Protein AF-A0A410V3Z7-F1 (afdb_monomer)

Mean predicted aligned error: 9.8 Å

Structure (mmCIF, N/CA/C/O backbone):
data_AF-A0A410V3Z7-F1
#
_entry.id   AF-A0A410V3Z7-F1
#
loop_
_atom_site.group_PDB
_atom_site.id
_atom_site.type_symbol
_atom_site.label_atom_id
_atom_site.label_alt_id
_atom_site.label_comp_id
_atom_site.label_asym_id
_atom_site.label_entity_id
_atom_site.label_seq_id
_atom_site.pdbx_PDB_ins_code
_atom_site.Cartn_x
_atom_site.Cartn_y
_atom_site.Cartn_z
_atom_site.occupancy
_atom_site.B_iso_or_equiv
_atom_site.auth_seq_id
_atom_site.auth_comp_id
_atom_site.auth_asym_id
_atom_site.auth_atom_id
_at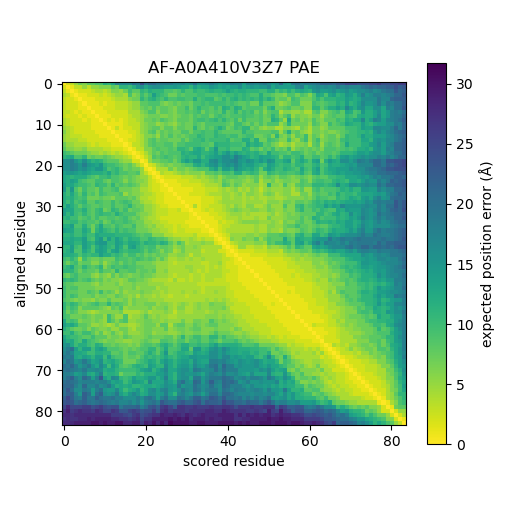om_site.pdbx_PDB_model_num
ATOM 1 N N . MET A 1 1 ? 2.461 9.514 -16.554 1.00 56.25 1 MET A N 1
ATOM 2 C CA . MET A 1 1 ? 2.969 9.418 -15.162 1.00 56.25 1 MET A CA 1
ATOM 3 C C . MET A 1 1 ? 1.867 9.564 -14.110 1.00 56.25 1 MET A C 1
ATOM 5 O O . MET A 1 1 ? 1.849 8.778 -13.173 1.00 56.25 1 MET A O 1
ATOM 9 N N . THR A 1 2 ? 0.913 10.485 -14.276 1.00 68.94 2 THR A N 1
ATOM 10 C CA . THR A 1 2 ? -0.199 10.724 -13.327 1.00 68.94 2 THR A CA 1
ATOM 11 C C . THR A 1 2 ? -1.108 9.512 -13.081 1.00 68.94 2 THR A C 1
ATOM 13 O O . THR A 1 2 ? -1.445 9.236 -11.934 1.00 68.94 2 THR A O 1
ATOM 16 N N . MET A 1 3 ? -1.449 8.732 -14.116 1.00 77.31 3 MET A N 1
ATOM 17 C CA . MET A 1 3 ? -2.273 7.521 -13.946 1.00 77.31 3 MET A CA 1
ATOM 18 C C . MET A 1 3 ? -1.612 6.465 -13.049 1.00 77.31 3 MET A C 1
ATOM 20 O O . MET A 1 3 ? -2.269 5.886 -12.193 1.00 77.31 3 MET A O 1
ATOM 24 N N . LEU A 1 4 ? -0.307 6.234 -13.205 1.00 70.00 4 LEU A N 1
ATOM 25 C CA . LEU A 1 4 ? 0.417 5.198 -12.459 1.00 70.00 4 LEU A CA 1
ATOM 26 C C . LEU A 1 4 ? 0.517 5.553 -10.965 1.00 70.00 4 LEU A C 1
ATOM 28 O O . LEU A 1 4 ? 0.360 4.690 -10.102 1.00 70.00 4 LEU A O 1
ATOM 32 N N . ALA A 1 5 ? 0.673 6.844 -10.661 1.00 70.12 5 ALA A N 1
ATOM 33 C CA . ALA A 1 5 ? 0.596 7.358 -9.298 1.00 70.12 5 ALA A CA 1
ATOM 34 C C . ALA A 1 5 ? -0.805 7.161 -8.693 1.00 70.12 5 ALA A C 1
ATOM 36 O O . ALA A 1 5 ? -0.917 6.657 -7.577 1.00 70.12 5 ALA A O 1
ATOM 37 N N . ALA A 1 6 ? -1.870 7.470 -9.441 1.00 75.00 6 ALA A N 1
ATOM 38 C CA . ALA A 1 6 ? -3.247 7.299 -8.974 1.00 75.00 6 ALA A CA 1
ATOM 39 C C . ALA A 1 6 ? -3.573 5.835 -8.629 1.00 75.00 6 ALA A C 1
ATOM 41 O O . ALA A 1 6 ? -4.118 5.563 -7.557 1.00 75.00 6 ALA A O 1
ATOM 42 N N . TYR A 1 7 ? -3.175 4.883 -9.483 1.00 78.12 7 TYR A N 1
ATOM 43 C CA . TYR A 1 7 ? -3.352 3.454 -9.204 1.00 78.12 7 TYR A CA 1
ATOM 44 C C . TYR A 1 7 ? -2.568 3.003 -7.971 1.00 78.12 7 TYR A C 1
ATOM 46 O O . TYR A 1 7 ? -3.098 2.263 -7.143 1.00 78.12 7 TYR A O 1
ATOM 54 N N . THR A 1 8 ? -1.334 3.481 -7.809 1.00 74.12 8 THR A N 1
ATOM 55 C CA . THR A 1 8 ? -0.493 3.147 -6.649 1.00 74.12 8 THR A CA 1
ATOM 56 C C . THR A 1 8 ? -1.123 3.642 -5.346 1.00 74.12 8 THR A C 1
ATOM 58 O O . THR A 1 8 ? -1.196 2.891 -4.373 1.00 74.12 8 THR A O 1
ATOM 61 N N . ILE A 1 9 ? -1.648 4.872 -5.350 1.00 74.75 9 ILE A N 1
ATOM 62 C CA . ILE A 1 9 ? -2.323 5.474 -4.193 1.00 74.75 9 ILE A CA 1
ATOM 63 C C . ILE A 1 9 ? -3.579 4.681 -3.830 1.00 74.75 9 ILE A C 1
ATOM 65 O O . ILE A 1 9 ? -3.724 4.261 -2.684 1.00 74.75 9 ILE A O 1
ATOM 69 N N . MET A 1 10 ? -4.452 4.412 -4.808 1.00 78.56 10 MET A N 1
ATOM 70 C CA . MET A 1 10 ? -5.655 3.590 -4.615 1.00 78.56 10 MET A CA 1
ATOM 71 C C . MET A 1 10 ? -5.317 2.211 -4.039 1.00 78.56 10 MET A C 1
ATOM 73 O O . MET A 1 10 ? -5.938 1.767 -3.075 1.00 78.56 10 MET A O 1
ATOM 77 N N . THR A 1 11 ? -4.298 1.551 -4.594 1.00 74.69 11 THR A N 1
ATOM 78 C CA . THR A 1 11 ? -3.874 0.213 -4.162 1.00 74.69 11 THR A CA 1
ATOM 79 C C . THR A 1 11 ? -3.376 0.233 -2.718 1.00 74.69 11 THR A C 1
ATOM 81 O O . THR A 1 11 ? -3.801 -0.600 -1.916 1.00 74.69 11 THR A O 1
ATOM 84 N N . GLY A 1 12 ? -2.539 1.211 -2.357 1.00 68.44 12 GLY A N 1
ATOM 85 C CA . GLY A 1 12 ? -2.064 1.386 -0.985 1.00 68.44 12 GLY A CA 1
ATOM 86 C C . GLY A 1 12 ? -3.206 1.670 -0.007 1.00 68.44 12 GLY A C 1
ATOM 87 O O . GLY A 1 12 ? -3.282 1.024 1.038 1.00 68.44 12 GLY A O 1
ATOM 88 N N . LEU A 1 13 ? -4.145 2.551 -0.373 1.00 68.81 13 LEU A N 1
ATOM 89 C CA . LEU A 1 13 ? -5.304 2.885 0.462 1.00 68.81 13 LEU A CA 1
ATOM 90 C C . LEU A 1 13 ? -6.182 1.656 0.729 1.00 68.81 13 LEU A C 1
ATOM 92 O O . LEU A 1 13 ? -6.500 1.353 1.880 1.00 68.81 13 LEU A O 1
ATOM 96 N N . VAL A 1 14 ? -6.542 0.916 -0.326 1.00 78.38 14 VAL A N 1
ATOM 97 C CA . VAL A 1 14 ? -7.366 -0.299 -0.223 1.00 78.38 14 VAL A CA 1
ATOM 98 C C . VAL A 1 14 ? -6.667 -1.357 0.627 1.00 78.38 14 VAL A C 1
ATOM 100 O O . VAL A 1 14 ? -7.314 -1.983 1.473 1.00 78.38 14 VAL A O 1
ATOM 103 N N . LEU A 1 15 ? -5.351 -1.533 0.462 1.00 73.25 15 LEU A N 1
ATOM 104 C CA . LEU A 1 15 ? -4.575 -2.430 1.314 1.00 73.25 15 LEU A CA 1
ATOM 105 C C . LEU A 1 15 ? -4.631 -2.000 2.785 1.00 73.25 15 LEU A C 1
ATOM 107 O O . LEU A 1 15 ? -4.873 -2.852 3.636 1.00 73.25 15 LEU A O 1
ATOM 111 N N . GLY A 1 16 ? -4.449 -0.712 3.088 1.00 63.47 16 GLY A N 1
ATOM 112 C CA . GLY A 1 16 ? -4.464 -0.183 4.460 1.00 63.47 16 GLY A CA 1
ATOM 113 C C . GLY A 1 16 ? -5.828 -0.305 5.140 1.00 63.47 16 GLY A C 1
ATOM 114 O O . GLY A 1 16 ? -5.925 -0.648 6.322 1.00 63.47 16 GLY A O 1
ATOM 115 N N . LEU A 1 17 ? -6.902 -0.107 4.376 1.00 68.12 17 LEU A N 1
ATOM 116 C CA . LEU A 1 17 ? -8.273 -0.274 4.854 1.00 68.12 17 LEU A CA 1
ATOM 117 C C . LEU A 1 17 ? -8.645 -1.750 5.063 1.00 68.12 17 LEU A C 1
ATOM 119 O O . LEU A 1 17 ? -9.288 -2.097 6.063 1.00 68.12 17 LEU A O 1
ATOM 123 N N . ARG A 1 18 ? -8.249 -2.647 4.154 1.00 71.00 18 ARG A N 1
ATOM 124 C CA . ARG A 1 18 ? -8.778 -4.021 4.111 1.00 71.00 18 ARG A CA 1
ATOM 125 C C . ARG A 1 18 ? -7.848 -5.066 4.730 1.00 71.00 18 ARG A C 1
ATOM 127 O O . ARG A 1 18 ? -8.338 -5.962 5.416 1.00 71.00 18 ARG A O 1
ATOM 134 N N . TYR A 1 19 ? -6.534 -4.927 4.576 1.00 63.25 19 TYR A N 1
ATOM 135 C CA . TYR A 1 19 ? -5.547 -5.958 4.913 1.00 63.25 19 TYR A CA 1
ATOM 136 C C . TYR A 1 19 ? -4.587 -5.542 6.045 1.00 63.25 19 TYR A C 1
ATOM 138 O O . TYR A 1 19 ? -4.273 -4.370 6.245 1.00 63.25 19 TYR A O 1
ATOM 146 N N . ARG A 1 20 ? -4.126 -6.525 6.836 1.00 61.41 20 ARG A N 1
ATOM 147 C CA . ARG A 1 20 ? -3.139 -6.319 7.918 1.00 61.41 20 ARG A CA 1
ATOM 148 C C . ARG A 1 20 ? -1.735 -6.061 7.338 1.00 61.41 20 ARG A C 1
ATOM 150 O O . ARG A 1 20 ? -1.465 -6.434 6.200 1.00 61.41 20 ARG A O 1
ATOM 157 N N . VAL A 1 21 ? -0.840 -5.494 8.156 1.00 59.62 21 VAL A N 1
ATOM 158 C CA . VAL A 1 21 ? 0.537 -5.048 7.810 1.00 59.62 21 VAL A CA 1
ATOM 159 C C . VAL A 1 21 ? 1.364 -6.095 7.051 1.00 59.62 21 VAL A C 1
ATOM 161 O O . VAL A 1 21 ? 2.200 -5.747 6.223 1.00 59.62 21 VAL A O 1
ATOM 164 N N . LEU A 1 22 ? 1.066 -7.381 7.243 1.00 61.38 22 LEU A N 1
ATOM 165 C CA . LEU A 1 22 ? 1.736 -8.510 6.591 1.00 61.38 22 LEU A CA 1
ATOM 166 C C . LEU A 1 22 ? 1.559 -8.586 5.062 1.00 61.38 22 LEU A C 1
ATOM 168 O O . LEU A 1 22 ? 2.304 -9.312 4.413 1.00 61.38 22 LEU A O 1
ATOM 172 N N . VAL A 1 23 ? 0.607 -7.855 4.471 1.00 67.50 23 VAL A N 1
ATOM 173 C CA . VAL A 1 23 ? 0.383 -7.863 3.008 1.00 67.50 23 VAL A CA 1
ATOM 174 C C . VAL A 1 23 ? 1.240 -6.814 2.285 1.00 67.50 23 VAL A C 1
ATOM 176 O O . VAL A 1 23 ? 1.395 -6.864 1.068 1.00 67.50 23 VAL A O 1
ATOM 179 N N . LEU A 1 24 ? 1.867 -5.893 3.019 1.00 69.25 24 LEU A N 1
ATOM 180 C CA . LEU A 1 24 ? 2.681 -4.829 2.433 1.00 69.25 24 LEU A CA 1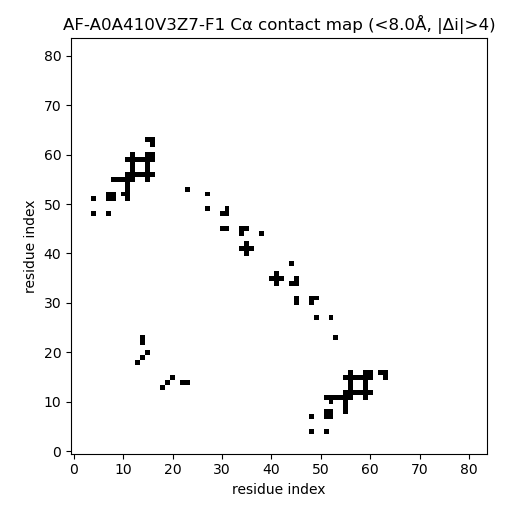
ATOM 181 C C . LEU A 1 24 ? 3.976 -5.339 1.760 1.00 69.25 24 LEU A C 1
ATOM 183 O O . LEU A 1 24 ? 4.232 -4.939 0.622 1.00 69.25 24 LEU A O 1
ATOM 187 N N . PRO A 1 25 ? 4.769 -6.246 2.376 1.00 72.38 25 PRO A N 1
ATOM 188 C CA . PRO A 1 25 ? 5.999 -6.756 1.764 1.00 72.38 25 PRO A CA 1
ATOM 189 C C . PRO A 1 25 ? 5.805 -7.471 0.412 1.00 72.38 25 PRO A C 1
ATOM 191 O O . PRO A 1 25 ? 6.519 -7.127 -0.532 1.00 72.38 25 PRO A O 1
ATOM 194 N N . PRO A 1 26 ? 4.851 -8.416 0.246 1.00 74.94 26 PRO A N 1
ATOM 195 C CA . PRO A 1 26 ? 4.670 -9.088 -1.039 1.00 74.94 26 PRO A CA 1
ATOM 196 C C . PRO A 1 26 ? 4.164 -8.139 -2.133 1.00 74.94 26 PRO A C 1
ATOM 198 O O . PRO A 1 26 ? 4.561 -8.284 -3.285 1.00 74.94 26 PRO A O 1
ATOM 201 N N . VAL A 1 27 ? 3.351 -7.129 -1.801 1.00 75.44 27 VAL A N 1
ATOM 202 C CA . VAL A 1 27 ? 2.873 -6.153 -2.799 1.00 75.44 27 VAL A CA 1
ATOM 203 C C . VAL A 1 27 ? 3.990 -5.225 -3.270 1.00 75.44 27 VAL A C 1
ATOM 205 O O . VAL A 1 27 ? 4.065 -4.928 -4.462 1.00 75.44 27 VAL A O 1
ATOM 208 N N . ILE A 1 28 ? 4.897 -4.819 -2.377 1.00 78.38 28 ILE A N 1
ATOM 209 C CA . ILE A 1 28 ? 6.095 -4.064 -2.769 1.00 78.38 28 ILE A CA 1
ATOM 210 C C . ILE A 1 28 ? 6.975 -4.908 -3.698 1.00 78.38 28 ILE A C 1
ATOM 212 O O . ILE A 1 28 ? 7.410 -4.399 -4.727 1.00 78.38 28 ILE A O 1
ATOM 216 N N . LEU A 1 29 ? 7.189 -6.192 -3.386 1.00 79.81 29 LEU A N 1
ATOM 217 C CA . LEU A 1 29 ? 7.984 -7.099 -4.224 1.00 79.81 29 LEU A CA 1
ATOM 218 C C . LEU A 1 29 ? 7.386 -7.280 -5.626 1.00 79.81 29 LEU A C 1
ATOM 220 O O . LEU A 1 29 ? 8.103 -7.148 -6.615 1.00 79.81 29 LEU A O 1
ATOM 224 N N . VAL A 1 30 ? 6.078 -7.535 -5.726 1.00 81.44 30 VAL A N 1
ATOM 225 C CA . VAL A 1 30 ? 5.397 -7.701 -7.022 1.00 81.44 30 VAL A CA 1
ATOM 226 C C . VAL A 1 30 ? 5.404 -6.394 -7.817 1.00 81.44 30 VAL A C 1
ATOM 228 O O . VAL A 1 30 ? 5.739 -6.396 -9.001 1.00 81.44 30 VAL A O 1
ATOM 231 N N . GLY A 1 31 ? 5.087 -5.266 -7.176 1.00 76.88 31 GLY A N 1
ATOM 232 C CA . GLY A 1 31 ? 5.094 -3.957 -7.830 1.00 76.88 31 GLY A CA 1
ATOM 233 C C . GLY A 1 31 ? 6.489 -3.539 -8.296 1.00 76.88 31 GLY A C 1
ATOM 234 O O . GLY A 1 31 ? 6.636 -3.002 -9.393 1.00 76.88 31 GLY A O 1
ATOM 235 N N . TRP A 1 32 ? 7.523 -3.864 -7.519 1.00 78.06 32 TRP A N 1
ATOM 236 C CA . TRP A 1 32 ? 8.910 -3.651 -7.917 1.00 78.06 32 TRP A CA 1
ATOM 237 C C . TRP A 1 32 ? 9.264 -4.417 -9.190 1.00 78.06 32 TRP A C 1
ATOM 239 O O . TRP A 1 32 ? 9.840 -3.834 -10.106 1.00 78.06 32 TRP A O 1
ATOM 249 N N . LEU A 1 33 ? 8.867 -5.687 -9.277 1.00 79.94 33 LEU A N 1
ATOM 250 C CA . LEU A 1 33 ? 9.142 -6.554 -10.424 1.00 79.94 33 LEU A CA 1
ATOM 251 C C . LEU A 1 33 ? 8.487 -6.023 -11.708 1.00 79.94 33 LEU A C 1
ATOM 253 O O . LEU A 1 33 ? 9.116 -5.991 -12.765 1.00 79.94 33 LEU A O 1
ATOM 257 N N . VAL A 1 34 ? 7.253 -5.521 -11.599 1.00 80.94 34 VAL A N 1
ATOM 258 C CA . VAL A 1 34 ? 6.536 -4.876 -12.711 1.00 80.94 34 VAL A CA 1
ATOM 259 C C . VAL A 1 34 ? 7.237 -3.590 -13.147 1.00 80.94 34 VAL A C 1
ATOM 261 O O . VAL A 1 34 ? 7.457 -3.387 -14.337 1.00 80.94 34 VAL A O 1
ATOM 264 N N . ILE A 1 35 ? 7.627 -2.734 -12.199 1.00 78.56 35 ILE A N 1
ATOM 265 C CA . ILE A 1 35 ? 8.309 -1.464 -12.491 1.00 78.56 35 ILE A CA 1
ATOM 266 C C . ILE A 1 35 ? 9.683 -1.704 -13.109 1.00 78.56 35 ILE A C 1
ATOM 268 O O . ILE A 1 35 ? 10.066 -0.992 -14.037 1.00 78.56 35 ILE A O 1
ATOM 272 N N . ALA A 1 36 ? 10.405 -2.713 -12.628 1.00 77.69 36 ALA A N 1
ATOM 273 C CA . ALA A 1 36 ? 11.696 -3.098 -13.171 1.00 77.69 36 ALA A CA 1
ATOM 274 C C . ALA A 1 36 ? 11.593 -3.575 -14.627 1.00 77.69 36 ALA A C 1
ATOM 276 O O . ALA A 1 36 ? 12.488 -3.293 -15.417 1.00 77.69 36 ALA A O 1
ATOM 277 N N . ALA A 1 37 ? 10.493 -4.240 -14.993 1.00 80.50 37 ALA A N 1
ATOM 278 C CA . ALA A 1 37 ? 10.267 -4.733 -16.348 1.00 80.50 37 ALA A CA 1
ATOM 279 C C . AL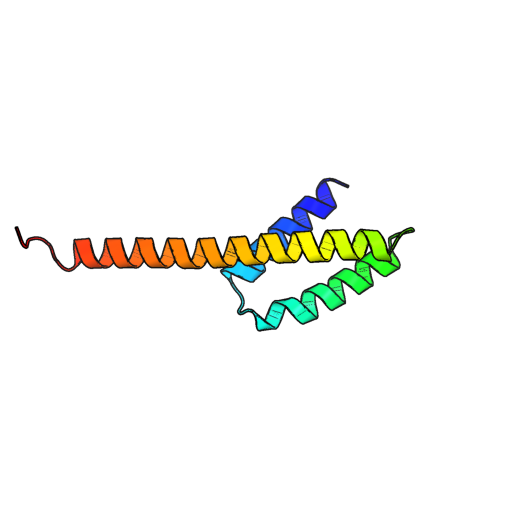A A 1 37 ? 9.896 -3.633 -17.363 1.00 80.50 37 ALA A C 1
ATOM 281 O O . ALA A 1 37 ? 10.157 -3.799 -18.552 1.00 80.50 37 ALA A O 1
ATOM 282 N N . ILE A 1 38 ? 9.285 -2.526 -16.922 1.00 81.12 38 ILE A N 1
ATOM 283 C CA . ILE A 1 38 ? 8.764 -1.474 -17.822 1.00 81.12 38 ILE A CA 1
ATOM 284 C C . ILE A 1 38 ? 9.558 -0.162 -17.789 1.00 81.12 38 ILE A C 1
ATOM 286 O O . ILE A 1 38 ? 9.345 0.698 -18.643 1.00 81.12 38 ILE A O 1
ATOM 290 N N . SER A 1 39 ? 10.424 0.041 -16.792 1.00 77.00 39 SER A N 1
ATOM 291 C CA . SER A 1 39 ? 11.093 1.324 -16.565 1.00 77.00 39 SER A CA 1
ATOM 292 C C . SER A 1 39 ? 12.549 1.313 -17.017 1.00 77.00 39 SER A C 1
ATOM 294 O O . SER A 1 39 ? 13.335 0.465 -16.606 1.00 77.00 39 SER A O 1
ATOM 296 N N . SER A 1 40 ? 12.945 2.339 -17.775 1.00 79.44 40 SER A N 1
ATOM 297 C CA . SER A 1 40 ? 14.351 2.611 -18.111 1.00 79.44 40 SER A CA 1
ATOM 298 C C . SER A 1 40 ? 15.189 3.032 -16.893 1.00 79.44 40 SER A C 1
ATOM 300 O O . SER A 1 40 ? 16.415 3.014 -16.953 1.00 79.44 40 SER A O 1
ATOM 302 N N . GLN A 1 41 ? 14.543 3.416 -15.785 1.00 81.44 41 GLN A N 1
ATOM 303 C CA . GLN A 1 41 ? 15.174 3.782 -14.510 1.00 81.44 41 GLN A CA 1
ATOM 304 C C . GLN A 1 41 ? 14.500 3.010 -13.362 1.00 81.44 41 GLN A C 1
ATOM 306 O O . GLN A 1 41 ? 13.724 3.580 -12.579 1.00 81.44 41 GLN A O 1
ATOM 311 N N . PRO A 1 42 ? 14.770 1.695 -13.265 1.00 79.12 42 PRO A N 1
ATOM 312 C CA . PRO A 1 42 ? 14.014 0.781 -12.415 1.00 79.12 42 PRO A CA 1
ATOM 313 C C . PRO A 1 42 ? 14.192 1.090 -10.926 1.00 79.12 42 PRO A C 1
ATOM 315 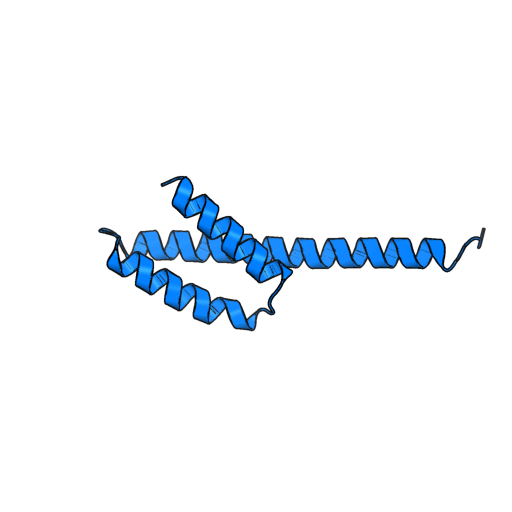O O . PRO A 1 42 ? 13.216 1.081 -10.184 1.00 79.12 42 PRO A O 1
ATOM 318 N N . TRP A 1 43 ? 15.401 1.458 -10.493 1.00 79.88 43 TRP A N 1
ATOM 319 C CA . TRP A 1 43 ? 15.704 1.773 -9.092 1.00 79.88 43 TRP A CA 1
ATOM 320 C C . TRP A 1 43 ? 14.948 2.994 -8.565 1.00 79.88 43 TRP A C 1
ATOM 322 O O . TRP A 1 43 ? 14.319 2.927 -7.512 1.00 79.88 43 TRP A O 1
ATOM 332 N N . LEU A 1 44 ? 14.972 4.102 -9.308 1.00 80.19 44 LEU A N 1
ATOM 333 C CA . LEU A 1 44 ? 14.358 5.360 -8.880 1.00 80.19 44 LEU A CA 1
ATOM 334 C C . LEU A 1 44 ? 12.825 5.260 -8.906 1.00 80.19 44 LEU A C 1
ATOM 336 O O . LEU A 1 44 ? 12.147 5.684 -7.972 1.00 80.19 44 LEU A O 1
ATOM 340 N N . SER A 1 45 ? 12.285 4.602 -9.937 1.00 75.94 45 SER A N 1
ATOM 341 C CA . SER A 1 45 ? 10.846 4.343 -10.074 1.00 75.94 45 SER A CA 1
ATOM 342 C C . SER A 1 45 ? 10.322 3.409 -8.978 1.00 75.94 45 SER A C 1
ATOM 344 O O . SER A 1 45 ? 9.242 3.637 -8.433 1.00 75.94 45 SER A O 1
ATOM 346 N N . ALA A 1 46 ? 11.096 2.379 -8.624 1.00 77.38 46 ALA A N 1
ATOM 347 C CA . ALA A 1 46 ? 10.768 1.453 -7.546 1.00 77.38 46 ALA A CA 1
ATOM 348 C C . ALA A 1 46 ? 10.701 2.148 -6.188 1.00 77.38 46 ALA A C 1
ATOM 350 O O . ALA A 1 46 ? 9.777 1.904 -5.415 1.00 77.38 46 ALA A O 1
ATOM 351 N N . LEU A 1 47 ? 11.661 3.036 -5.919 1.00 81.12 47 LEU A N 1
ATOM 352 C CA . LEU A 1 47 ? 11.716 3.801 -4.678 1.00 81.12 47 LEU A CA 1
ATOM 353 C C . LEU A 1 47 ? 10.503 4.727 -4.549 1.00 81.12 47 LEU A C 1
ATOM 355 O O . LEU A 1 47 ? 9.835 4.720 -3.517 1.00 81.12 47 LEU A O 1
ATOM 359 N N . ILE A 1 48 ? 10.166 5.457 -5.618 1.00 83.38 48 ILE A N 1
ATOM 360 C CA . ILE A 1 48 ? 8.980 6.324 -5.656 1.00 83.38 48 ILE A CA 1
ATOM 361 C C . ILE A 1 48 ? 7.707 5.506 -5.420 1.00 83.38 48 ILE A C 1
ATOM 363 O O . ILE A 1 48 ? 6.871 5.899 -4.608 1.00 83.38 48 ILE A O 1
ATOM 367 N N . PHE A 1 49 ? 7.567 4.356 -6.085 1.00 80.31 49 PHE A N 1
ATOM 368 C CA . PHE A 1 49 ? 6.419 3.470 -5.903 1.00 80.31 49 PHE A CA 1
ATOM 369 C C . PHE A 1 49 ? 6.314 2.936 -4.475 1.00 80.31 49 PHE A C 1
ATOM 371 O O . PHE A 1 49 ? 5.240 3.013 -3.881 1.00 80.31 49 PHE A O 1
ATOM 378 N N . ALA A 1 50 ? 7.413 2.437 -3.905 1.00 79.25 50 ALA A N 1
ATOM 379 C CA . ALA A 1 50 ? 7.435 1.902 -2.549 1.00 79.25 50 ALA A CA 1
ATOM 380 C C . ALA A 1 50 ? 7.029 2.968 -1.523 1.00 79.25 50 ALA A C 1
ATOM 382 O O . ALA A 1 50 ? 6.187 2.698 -0.666 1.00 79.25 50 ALA A O 1
ATOM 383 N N . VAL A 1 51 ? 7.558 4.188 -1.651 1.00 83.19 51 VAL A N 1
ATOM 384 C CA . VAL A 1 51 ? 7.222 5.312 -0.766 1.00 83.19 51 VAL A CA 1
ATOM 385 C C . VAL A 1 51 ? 5.757 5.728 -0.928 1.00 83.19 51 VAL A C 1
ATOM 387 O O . VAL A 1 51 ? 5.047 5.841 0.073 1.00 83.19 51 VAL A O 1
ATOM 390 N N . LEU A 1 52 ? 5.261 5.896 -2.162 1.00 80.44 52 LEU A N 1
ATOM 391 C CA . LEU A 1 52 ? 3.850 6.241 -2.403 1.00 80.44 52 LEU A CA 1
ATOM 392 C C . LEU A 1 52 ? 2.901 5.184 -1.830 1.00 80.44 52 LEU A C 1
ATOM 394 O O . LEU A 1 52 ? 1.885 5.522 -1.213 1.00 80.44 52 LEU A O 1
ATOM 398 N N . LEU A 1 53 ? 3.231 3.909 -2.038 1.00 79.56 53 LEU A N 1
ATOM 399 C CA . LEU A 1 53 ? 2.442 2.784 -1.559 1.00 79.56 53 LEU A CA 1
ATOM 400 C C . LEU A 1 53 ? 2.432 2.743 -0.025 1.00 79.56 53 LEU A C 1
ATOM 402 O O . LEU A 1 53 ? 1.363 2.586 0.560 1.00 79.56 53 LEU A O 1
ATOM 406 N N . GLN A 1 54 ? 3.584 2.935 0.626 1.00 79.88 54 GLN A N 1
ATOM 407 C CA . GLN A 1 54 ? 3.699 2.969 2.089 1.00 79.88 54 GLN A CA 1
ATOM 408 C C . GLN A 1 54 ? 2.904 4.120 2.712 1.00 79.88 54 GLN A C 1
ATOM 410 O O . GLN A 1 54 ? 2.157 3.889 3.663 1.00 79.88 54 GLN A O 1
ATOM 415 N N . ILE A 1 55 ? 3.014 5.338 2.172 1.00 80.94 55 ILE A N 1
ATOM 416 C CA . ILE A 1 55 ? 2.266 6.503 2.676 1.00 80.94 55 ILE A CA 1
ATOM 417 C C . ILE A 1 55 ? 0.760 6.267 2.526 1.00 80.94 55 ILE A C 1
ATOM 419 O O . ILE A 1 55 ? -0.001 6.485 3.468 1.00 80.94 55 ILE A O 1
ATOM 423 N N . SER A 1 56 ? 0.328 5.761 1.370 1.00 77.31 56 SER A N 1
ATOM 424 C CA . SER A 1 56 ? -1.089 5.484 1.101 1.00 77.31 56 SER A CA 1
ATOM 425 C C . SER A 1 56 ? -1.629 4.347 1.974 1.00 77.31 56 SER A C 1
ATOM 427 O O . SER A 1 56 ? -2.765 4.405 2.447 1.00 77.31 56 SER A O 1
ATOM 429 N N . TYR A 1 57 ? -0.801 3.336 2.244 1.00 76.12 57 TYR A N 1
ATOM 430 C CA . TYR A 1 57 ? -1.103 2.258 3.183 1.00 76.12 57 TYR A CA 1
ATOM 431 C C . TYR A 1 57 ? -1.290 2.773 4.610 1.00 76.12 57 TYR A C 1
ATOM 433 O O . TYR A 1 57 ? -2.288 2.453 5.263 1.00 76.12 57 TYR A O 1
ATOM 441 N N . LEU A 1 58 ? -0.363 3.611 5.077 1.00 78.50 58 LEU A N 1
ATOM 442 C CA . LEU A 1 58 ? -0.430 4.217 6.401 1.00 78.50 58 LEU A CA 1
ATOM 443 C C . LEU A 1 58 ? -1.664 5.118 6.529 1.00 78.50 58 LEU A C 1
ATOM 445 O O . LEU A 1 58 ? -2.392 5.016 7.515 1.00 78.50 58 LEU A O 1
ATOM 449 N N . ALA A 1 59 ? -1.959 5.922 5.503 1.00 78.44 59 ALA A N 1
ATOM 450 C CA . ALA A 1 59 ? -3.170 6.734 5.439 1.00 78.44 59 ALA A 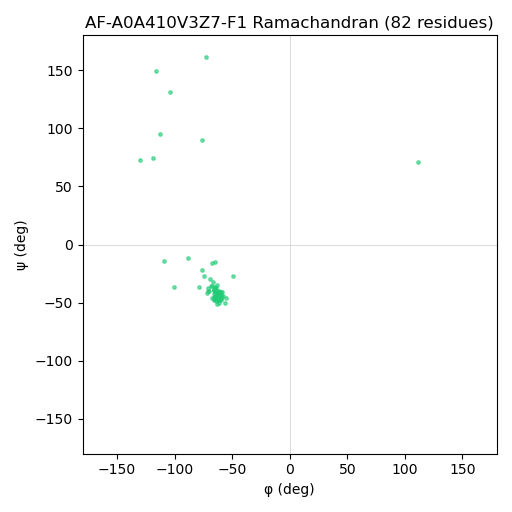CA 1
ATOM 451 C C . ALA A 1 59 ? -4.440 5.873 5.543 1.00 78.44 59 ALA A C 1
ATOM 453 O O . ALA A 1 59 ? -5.334 6.198 6.323 1.00 78.44 59 ALA A O 1
ATOM 454 N N . GLY A 1 60 ? -4.503 4.740 4.833 1.00 76.50 60 GLY A N 1
ATOM 455 C CA . GLY A 1 60 ? -5.617 3.790 4.920 1.00 76.50 60 GLY A CA 1
ATOM 456 C C . GLY A 1 60 ? -5.796 3.184 6.319 1.00 76.50 60 GLY A C 1
ATOM 457 O O . GLY A 1 60 ? -6.928 3.065 6.794 1.00 76.50 60 GLY A O 1
ATOM 458 N N . ILE A 1 61 ? -4.702 2.850 7.015 1.00 76.31 61 ILE A N 1
ATOM 459 C CA . ILE A 1 61 ? -4.755 2.379 8.411 1.00 76.31 61 ILE A CA 1
ATOM 460 C C . ILE A 1 61 ? -5.262 3.480 9.345 1.00 76.31 61 ILE A C 1
ATOM 462 O O . ILE A 1 61 ? -6.129 3.213 10.180 1.00 76.31 61 ILE A O 1
ATOM 466 N N . VAL A 1 62 ? -4.737 4.701 9.217 1.00 79.12 62 VAL A N 1
ATOM 467 C CA . VAL A 1 62 ? -5.141 5.847 10.046 1.00 79.12 62 VAL A CA 1
ATOM 468 C C . VAL A 1 62 ? -6.622 6.154 9.843 1.00 79.12 62 VAL A C 1
ATOM 470 O O . VAL A 1 62 ? -7.353 6.277 10.824 1.00 79.12 62 VAL A O 1
ATOM 473 N N . LEU A 1 63 ? -7.091 6.179 8.592 1.00 78.88 63 LEU A N 1
ATOM 474 C CA . LEU A 1 63 ? -8.508 6.314 8.249 1.00 78.88 63 LEU A CA 1
ATOM 475 C C . LEU A 1 63 ? -9.343 5.217 8.908 1.00 78.88 63 LEU A C 1
ATOM 477 O O . LEU A 1 63 ? -10.302 5.519 9.607 1.00 78.88 63 LEU A O 1
ATOM 481 N N . LYS A 1 64 ? -8.948 3.948 8.775 1.00 75.69 64 LYS A N 1
ATOM 482 C CA . LYS A 1 64 ? -9.648 2.818 9.403 1.00 75.69 64 LYS A CA 1
ATOM 483 C C . LYS A 1 64 ? -9.714 2.939 10.930 1.00 75.69 64 LYS A C 1
ATOM 485 O O . LYS A 1 64 ? -10.744 2.609 11.520 1.00 75.69 64 LYS A O 1
ATOM 490 N N . GLY A 1 65 ? -8.628 3.376 11.566 1.00 74.56 65 GLY A N 1
ATOM 491 C CA . GLY A 1 65 ? -8.565 3.614 13.008 1.00 74.56 65 GLY A CA 1
ATOM 492 C C . GLY A 1 65 ? -9.475 4.762 13.441 1.00 74.56 65 GLY A C 1
ATOM 493 O O . GLY A 1 65 ? -10.271 4.593 14.362 1.00 74.56 65 GLY A O 1
ATOM 494 N N . SER A 1 66 ? -9.424 5.885 12.723 1.00 73.62 66 SER A N 1
ATOM 495 C CA . SER A 1 66 ? -10.272 7.058 12.954 1.00 73.62 66 SER A CA 1
ATOM 496 C C . SER A 1 66 ? -11.757 6.733 12.766 1.00 73.62 66 SER A C 1
ATOM 498 O O . SER A 1 66 ? -12.554 7.010 13.657 1.00 73.62 66 SER A O 1
ATOM 500 N N . THR A 1 67 ? -12.133 6.047 11.682 1.00 75.19 67 THR A N 1
ATOM 501 C CA . THR A 1 67 ? -13.521 5.628 11.441 1.00 75.19 67 THR A CA 1
ATOM 502 C C . THR A 1 67 ? -14.019 4.683 12.532 1.00 75.19 67 THR A C 1
ATOM 504 O O . THR A 1 67 ? -15.147 4.829 12.993 1.00 75.19 67 THR A O 1
ATOM 507 N N . ARG A 1 68 ? -13.189 3.737 12.995 1.00 72.62 68 ARG A N 1
ATOM 508 C CA . ARG A 1 68 ? -13.556 2.863 14.120 1.00 72.62 68 ARG A CA 1
ATOM 509 C C . ARG A 1 68 ? -13.767 3.651 15.405 1.00 72.62 68 ARG A C 1
ATOM 511 O O . ARG A 1 68 ? -14.782 3.421 16.046 1.00 72.62 68 ARG A O 1
ATOM 518 N N . ALA A 1 69 ? -12.864 4.578 15.729 1.00 72.19 69 ALA A N 1
ATOM 519 C CA . ALA A 1 69 ? -12.969 5.431 16.910 1.00 72.19 69 ALA A CA 1
ATOM 520 C C . ALA A 1 69 ? -14.257 6.272 16.894 1.00 72.19 69 ALA A C 1
ATOM 522 O O . ALA A 1 69 ? -14.990 6.290 17.883 1.00 72.19 69 ALA A O 1
ATOM 523 N N . SER A 1 70 ? -14.586 6.891 15.754 1.00 72.81 70 SER A N 1
ATOM 524 C CA . SER A 1 70 ? -15.825 7.660 15.586 1.00 72.81 70 SER A CA 1
ATOM 525 C C . SER A 1 70 ? -17.080 6.791 15.697 1.00 72.81 70 SER A C 1
ATOM 527 O O . SER A 1 70 ? -18.045 7.207 16.331 1.00 72.81 70 SER A O 1
ATOM 529 N N . ILE A 1 71 ? -17.074 5.577 15.132 1.00 74.81 71 ILE A N 1
ATOM 530 C CA . ILE A 1 71 ? -18.203 4.640 15.253 1.00 74.81 71 ILE A CA 1
ATOM 531 C C . ILE A 1 71 ? -18.381 4.179 16.703 1.00 74.81 71 ILE A C 1
ATOM 533 O O . ILE A 1 71 ? -19.512 4.137 17.175 1.00 74.81 71 ILE A O 1
ATOM 537 N N . THR A 1 72 ? -17.303 3.865 17.429 1.00 74.69 72 THR A N 1
ATOM 538 C CA . THR A 1 72 ? -17.399 3.512 18.857 1.00 74.69 72 THR A CA 1
ATOM 539 C C . THR A 1 72 ? -17.907 4.675 19.698 1.00 74.69 72 THR A C 1
ATOM 541 O O . THR A 1 72 ? -18.785 4.474 20.525 1.00 74.69 72 THR A O 1
ATOM 544 N N . GLN A 1 73 ? -17.438 5.898 19.438 1.00 74.56 73 GLN A N 1
ATOM 545 C CA . GLN A 1 73 ? -17.899 7.088 20.154 1.00 74.56 73 GLN A CA 1
ATOM 546 C C . GLN A 1 73 ? -19.388 7.380 19.887 1.00 74.56 73 GLN A C 1
ATOM 548 O O . GLN A 1 73 ? -20.110 7.788 20.794 1.00 74.56 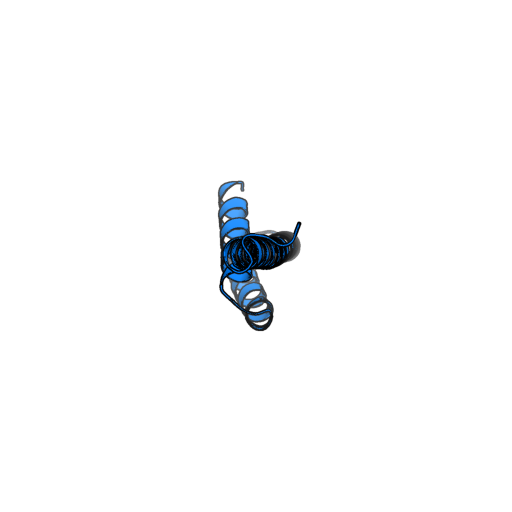73 GLN A O 1
ATOM 553 N N . LEU A 1 74 ? -19.858 7.142 18.657 1.00 76.31 74 LEU A N 1
ATOM 554 C CA . LEU A 1 74 ? -21.274 7.243 18.298 1.00 76.31 74 LEU A CA 1
ATOM 555 C C . LEU A 1 74 ? -22.111 6.122 18.936 1.00 76.31 74 LEU A C 1
ATOM 557 O O . LEU A 1 74 ? -23.226 6.355 19.389 1.00 76.31 74 LEU A O 1
ATOM 561 N N . ALA A 1 75 ? -21.587 4.898 18.983 1.00 76.44 75 ALA A N 1
ATOM 562 C CA . ALA A 1 75 ? -22.262 3.781 19.633 1.00 76.44 75 ALA A CA 1
ATOM 563 C C . ALA A 1 75 ? -22.400 4.014 21.147 1.00 76.44 75 ALA A C 1
ATOM 565 O O . ALA A 1 75 ? -23.471 3.764 21.693 1.00 76.44 75 ALA A O 1
ATOM 566 N N . ASP A 1 76 ? -21.371 4.556 21.804 1.00 75.94 76 ASP A N 1
ATOM 567 C CA . ASP A 1 76 ? -21.407 4.901 23.230 1.00 75.94 76 ASP A CA 1
ATOM 568 C C . ASP A 1 76 ? -22.399 6.032 23.539 1.00 75.94 76 ASP A C 1
ATOM 570 O O . ASP A 1 76 ? -23.110 5.960 24.544 1.00 75.94 76 ASP A O 1
ATOM 574 N N . SER A 1 77 ? -22.507 7.052 22.677 1.00 75.56 77 SER A N 1
ATOM 575 C CA . SER A 1 77 ? -23.476 8.142 22.872 1.00 75.56 77 SER A CA 1
ATOM 576 C C . SER A 1 77 ? -24.929 7.693 22.685 1.00 75.56 77 SER A C 1
ATOM 578 O O . SER A 1 77 ? -25.822 8.218 23.348 1.00 75.56 77 SER A O 1
ATOM 580 N N . ILE A 1 78 ? -25.172 6.691 21.833 1.00 76.19 78 ILE A N 1
ATOM 581 C CA . ILE A 1 78 ? -26.492 6.068 21.657 1.00 76.19 78 ILE A CA 1
ATOM 582 C C . ILE A 1 78 ? -26.788 5.065 22.786 1.00 76.19 78 ILE A C 1
ATOM 584 O O . ILE A 1 78 ? -27.931 4.965 23.228 1.00 76.19 78 ILE A O 1
ATOM 588 N N . ALA A 1 79 ? -25.780 4.332 23.270 1.00 75.31 79 ALA A N 1
ATOM 589 C CA . ALA A 1 79 ? -25.931 3.331 24.329 1.00 75.31 79 ALA A CA 1
ATOM 590 C C . ALA A 1 79 ? -26.079 3.938 25.737 1.00 75.31 79 ALA A C 1
ATOM 592 O O . ALA A 1 79 ? -26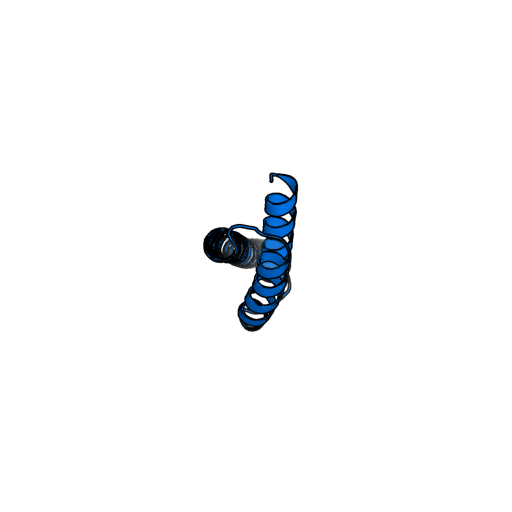.633 3.286 26.624 1.00 75.31 79 ALA A O 1
ATOM 593 N N . ARG A 1 80 ? -25.622 5.180 25.956 1.00 68.81 80 ARG A N 1
ATOM 594 C CA . ARG A 1 80 ? -25.855 5.950 27.191 1.00 68.81 80 ARG A CA 1
ATOM 595 C C . ARG A 1 80 ? -26.624 7.248 26.914 1.00 68.81 80 ARG A C 1
ATOM 597 O O . ARG A 1 80 ? -26.045 8.333 26.997 1.00 68.81 80 ARG A O 1
ATOM 604 N N . PRO A 1 81 ? -27.937 7.176 26.641 1.00 58.59 81 PRO A N 1
ATOM 605 C CA . PRO A 1 81 ? -28.765 8.365 26.571 1.00 58.59 81 PRO A CA 1
ATOM 606 C C . PRO A 1 81 ? -29.059 8.847 28.003 1.00 58.59 81 PRO A C 1
ATOM 608 O O . PRO A 1 81 ? -30.037 8.432 28.615 1.00 58.59 81 PRO A O 1
ATOM 611 N N . GLY A 1 82 ? -28.201 9.711 28.555 1.00 64.56 82 GLY A N 1
ATOM 612 C CA . GLY A 1 82 ? -28.562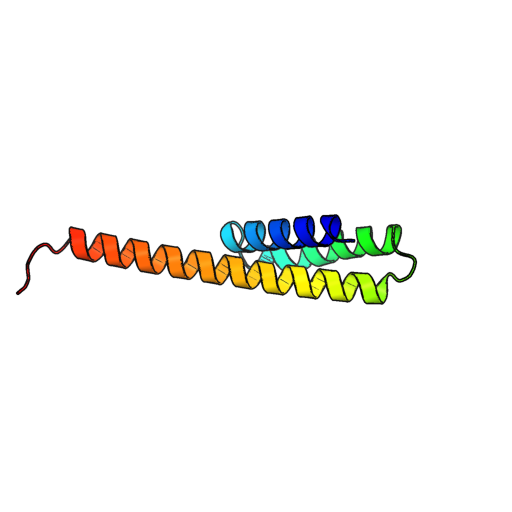 10.558 29.701 1.00 64.56 82 GLY A CA 1
ATOM 613 C C . GLY A 1 82 ? -27.889 10.273 31.044 1.00 64.56 82 GLY A C 1
ATOM 614 O O . GLY A 1 82 ? -28.558 9.931 32.012 1.00 64.56 82 GLY A O 1
ATOM 615 N N . THR A 1 83 ? -26.599 10.570 31.169 1.00 55.75 83 THR A N 1
ATOM 616 C CA . THR A 1 83 ? -26.063 11.020 32.465 1.00 55.75 83 THR A CA 1
ATOM 617 C C . THR A 1 83 ? -25.636 12.471 32.314 1.00 55.75 83 THR A C 1
ATOM 619 O O . THR A 1 83 ? -24.565 12.744 31.770 1.00 55.75 83 THR A O 1
ATOM 622 N N . TYR A 1 84 ? -26.553 13.360 32.703 1.00 58.47 84 TYR A N 1
ATOM 623 C CA . TYR A 1 84 ? -26.280 14.750 33.062 1.00 58.47 84 TYR A CA 1
ATOM 624 C C . TYR A 1 84 ? -25.449 14.802 34.345 1.00 58.47 84 TYR A C 1
ATOM 626 O O . TYR A 1 84 ? -25.668 13.917 35.206 1.00 58.47 84 TYR A O 1
#

Nearest PDB structures (foldseek):
  7a0g-assembly1_III  TM=5.975E-01  e=7.134E+00  Serratia marcescens

Sequence (84 aa):
MTMLAAYTIMTGLVLGLRYRVLVLPPVILVGWLVIAAISSQPWLSALIFAVLLQISYLAGIVLKGSTRASITQLADSIARPGTY

Foldseek 3Di:
DVVVLVVLLVQLLCCLQPHDPVVLVVVLVVVLVVQCVPDPCSVVSSVVSSVSSPVSSVVNVVVNVVVVVVVVVVVVCVVDPDDD

Radius of gyration: 18.11 Å; Cα contacts (8 Å, |Δi|>4): 62; chains: 1; bounding box: 44×24×51 Å

Organism: NCBI:txid1325090

Secondary structure (DSSP, 8-state):
-HHHHHHHHHHHHHHHHHS-GGGHHHHHHHHHHHHHHH-SSHHHHHHHHHHHHHHHHHHHHHHHHHHHHHHHHHHHHHH-----

Solvent-accessible surface area (backbone atoms only — not comparable to full-atom values): 4531 Å² total; per-residue (Å²): 114,70,67,62,52,53,53,39,3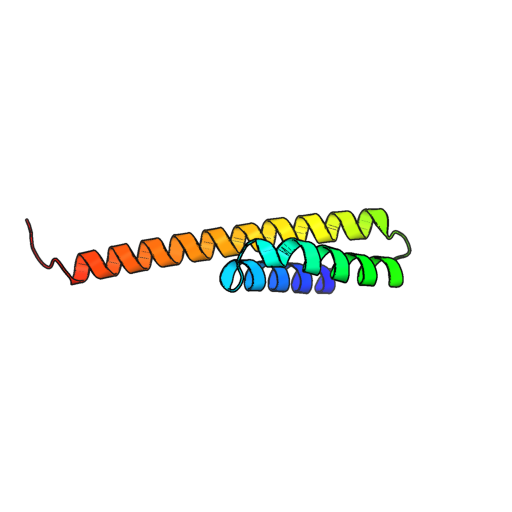5,52,52,14,26,52,41,23,58,73,50,63,81,82,57,51,64,63,51,48,54,55,51,36,54,53,39,48,76,75,39,98,54,31,71,64,53,34,51,53,48,48,50,46,25,49,53,23,21,51,50,16,37,51,50,48,52,52,54,48,52,52,49,51,54,51,49,51,53,67,75,54,80,76,84,130

pLDDT: mean 74.41, std 6.39, range [55.75, 83.38]